Protein AF-A0A6I5CUV2-F1 (afdb_monomer_lite)

Structure (mmCIF, N/CA/C/O backbone):
data_AF-A0A6I5CUV2-F1
#
_entry.id   AF-A0A6I5CUV2-F1
#
loop_
_atom_site.group_PDB
_atom_site.id
_atom_site.type_symbol
_atom_site.label_atom_id
_atom_site.label_alt_id
_atom_site.label_comp_id
_atom_site.label_asym_id
_atom_site.label_entity_id
_atom_site.label_seq_id
_atom_site.pdbx_PDB_ins_code
_atom_site.Cartn_x
_atom_site.Cartn_y
_atom_site.Cartn_z
_atom_site.occupancy
_atom_site.B_iso_or_equiv
_atom_site.auth_seq_id
_atom_site.auth_comp_id
_atom_site.auth_asym_id
_atom_site.auth_atom_id
_atom_site.pdbx_PDB_model_num
ATOM 1 N N . MET A 1 1 ? -62.821 17.139 60.517 1.00 43.94 1 MET A N 1
ATOM 2 C CA . MET A 1 1 ? -62.681 17.788 59.188 1.00 43.94 1 MET A CA 1
ATOM 3 C C . MET A 1 1 ? -61.283 18.392 59.147 1.00 43.94 1 MET A C 1
ATOM 5 O O . MET A 1 1 ? -60.966 19.102 60.077 1.00 43.94 1 MET A O 1
ATOM 9 N N . SER A 1 2 ? -60.356 18.133 58.232 1.00 43.50 2 SER A N 1
ATOM 10 C CA . SER A 1 2 ? -60.383 17.485 56.928 1.00 43.50 2 SER A CA 1
ATOM 11 C C . SER A 1 2 ? -58.985 16.906 56.651 1.00 43.50 2 SER A C 1
ATOM 13 O O . SER A 1 2 ? -57.972 17.381 57.157 1.00 43.50 2 SER A O 1
ATOM 15 N N . THR A 1 3 ? -58.982 15.836 55.880 1.00 47.81 3 THR A N 1
ATOM 16 C CA . THR A 1 3 ? -57.927 14.875 55.561 1.00 47.81 3 THR A CA 1
ATOM 17 C C . THR A 1 3 ? -56.745 15.472 54.790 1.00 47.81 3 THR A C 1
ATOM 19 O O . THR A 1 3 ? -56.902 15.893 53.643 1.00 47.81 3 THR A O 1
ATOM 22 N N . ARG A 1 4 ? -55.528 15.411 55.354 1.00 49.62 4 ARG A N 1
ATOM 23 C CA . ARG A 1 4 ? -54.281 15.548 54.581 1.00 49.62 4 ARG A CA 1
ATOM 24 C C . ARG A 1 4 ? -53.985 14.199 53.924 1.00 49.62 4 ARG A C 1
ATOM 26 O O . ARG A 1 4 ? -53.403 13.309 54.533 1.00 49.62 4 ARG A O 1
ATOM 33 N N . SER A 1 5 ? -54.498 14.060 52.705 1.00 46.19 5 SER A N 1
ATOM 34 C CA . SER A 1 5 ? -54.334 12.918 51.807 1.00 46.19 5 SER A CA 1
ATOM 35 C C . SER A 1 5 ? -52.870 12.477 51.724 1.00 46.19 5 SER A C 1
ATOM 37 O O . SER A 1 5 ? -52.003 13.199 51.228 1.00 46.19 5 SER A O 1
ATOM 39 N N . ALA A 1 6 ? -52.606 11.283 52.247 1.00 54.56 6 ALA A N 1
ATOM 40 C CA . ALA A 1 6 ? -51.352 10.569 52.115 1.00 54.56 6 ALA A CA 1
ATOM 41 C C . ALA A 1 6 ? -51.245 9.993 50.697 1.00 54.56 6 ALA A C 1
ATOM 43 O O . ALA A 1 6 ? -51.484 8.809 50.486 1.00 54.56 6 ALA A O 1
ATOM 44 N N . ASN A 1 7 ? -50.874 10.814 49.714 1.00 50.97 7 ASN A N 1
ATOM 45 C CA . ASN A 1 7 ? -50.508 10.299 48.396 1.00 50.97 7 ASN A CA 1
ATOM 46 C C . ASN A 1 7 ? -49.015 9.949 48.384 1.00 50.97 7 ASN A C 1
ATOM 48 O O . ASN A 1 7 ? -48.178 10.635 47.801 1.00 50.97 7 ASN A O 1
ATOM 52 N N . ARG A 1 8 ? -48.673 8.896 49.133 1.00 48.69 8 ARG A N 1
ATOM 53 C CA . ARG A 1 8 ? -47.370 8.239 49.071 1.00 48.69 8 ARG A CA 1
ATOM 54 C C . ARG A 1 8 ? -47.488 7.177 47.989 1.00 48.69 8 ARG A C 1
ATOM 56 O O . ARG A 1 8 ? -47.772 6.019 48.278 1.00 48.69 8 ARG A O 1
ATOM 63 N N . THR A 1 9 ? -47.332 7.602 46.738 1.00 50.78 9 THR A N 1
ATOM 64 C CA . THR A 1 9 ? -47.214 6.707 45.589 1.00 50.78 9 THR A CA 1
ATOM 65 C C . THR A 1 9 ? -46.010 5.811 45.837 1.00 50.78 9 THR A C 1
ATOM 67 O O . THR A 1 9 ? -44.859 6.213 45.670 1.00 50.78 9 THR A O 1
ATOM 70 N N . ALA A 1 10 ? -46.284 4.606 46.323 1.00 46.06 10 ALA A N 1
ATOM 71 C CA . ALA A 1 10 ? -45.351 3.505 46.342 1.00 46.06 10 ALA A CA 1
ATOM 72 C C . ALA A 1 10 ? -45.021 3.179 44.882 1.00 46.06 10 ALA A C 1
ATOM 74 O O . ALA A 1 10 ? -45.701 2.391 44.231 1.00 46.06 10 ALA A O 1
ATOM 75 N N . ALA A 1 11 ? -43.998 3.838 44.343 1.00 50.94 11 ALA A N 1
ATOM 76 C CA . ALA A 1 11 ? -43.322 3.350 43.161 1.00 50.94 11 ALA A CA 1
ATOM 77 C C . ALA A 1 11 ? -42.659 2.033 43.572 1.00 50.94 11 ALA A C 1
ATOM 79 O O . ALA A 1 11 ? -41.586 2.024 44.172 1.00 50.94 11 ALA A O 1
ATOM 80 N N . MET A 1 12 ? -43.353 0.925 43.316 1.00 46.53 12 MET A N 1
ATOM 81 C CA . MET A 1 12 ? -42.751 -0.396 43.197 1.00 46.53 12 MET A CA 1
ATOM 82 C C . MET A 1 12 ? -41.531 -0.256 42.287 1.00 46.53 12 MET A C 1
ATOM 84 O O . MET A 1 12 ? -41.663 -0.139 41.070 1.00 46.53 12 MET A O 1
ATOM 88 N N . THR A 1 13 ? -40.337 -0.225 42.871 1.00 59.03 13 THR A N 1
ATOM 89 C CA . THR A 1 13 ? -39.085 -0.343 42.134 1.00 59.03 13 THR A CA 1
ATOM 90 C C . THR A 1 13 ? -39.061 -1.752 41.564 1.00 59.03 13 THR A C 1
ATOM 92 O O . THR A 1 13 ? -38.733 -2.718 42.249 1.00 59.03 13 THR A O 1
ATOM 95 N N . ASN A 1 14 ? -39.506 -1.882 40.315 1.00 59.41 14 ASN A N 1
ATOM 96 C CA . ASN A 1 14 ? -39.502 -3.144 39.602 1.00 59.41 14 ASN A CA 1
ATOM 97 C C . ASN A 1 14 ? -38.041 -3.634 39.505 1.00 59.41 14 ASN A C 1
ATOM 99 O O . ASN A 1 14 ? -37.196 -2.912 38.962 1.00 59.41 14 ASN A O 1
ATOM 103 N N . PRO A 1 15 ? -37.698 -4.833 40.000 1.00 58.72 15 PRO A N 1
ATOM 104 C CA . PRO A 1 15 ? -36.337 -5.358 39.889 1.00 58.72 15 PRO A CA 1
ATOM 105 C C . PRO A 1 15 ? -35.858 -5.466 38.428 1.00 58.72 15 PRO A C 1
ATOM 107 O O . PRO A 1 15 ? -34.653 -5.407 38.185 1.00 58.72 15 PRO A O 1
ATOM 110 N N . GLN A 1 16 ? -36.778 -5.534 37.452 1.00 60.22 16 GLN A N 1
ATOM 111 C CA . GLN A 1 16 ? -36.446 -5.567 36.021 1.00 60.22 16 GLN A CA 1
ATOM 112 C C . GLN A 1 16 ? -35.794 -4.263 35.531 1.00 60.22 16 GLN A C 1
ATOM 114 O O . GLN A 1 16 ? -34.788 -4.321 34.836 1.00 60.22 16 GLN A O 1
ATOM 119 N N . THR A 1 17 ? -36.241 -3.086 35.993 1.00 66.44 17 THR A N 1
ATOM 120 C CA . THR A 1 17 ? -35.652 -1.796 35.570 1.00 66.44 17 THR A CA 1
ATOM 121 C C . THR A 1 17 ? -34.172 -1.648 35.935 1.00 66.44 17 THR A C 1
ATOM 123 O O . THR A 1 17 ? -33.416 -1.031 35.188 1.00 66.44 17 THR A O 1
ATOM 126 N N . GLY A 1 18 ? -33.727 -2.227 37.056 1.00 77.00 18 GLY A N 1
ATOM 127 C CA . GLY A 1 18 ? -32.312 -2.218 37.441 1.00 77.00 18 GLY A CA 1
ATOM 128 C C . GLY A 1 18 ? -31.462 -3.166 36.590 1.00 77.00 18 GLY A C 1
ATOM 129 O O . GLY 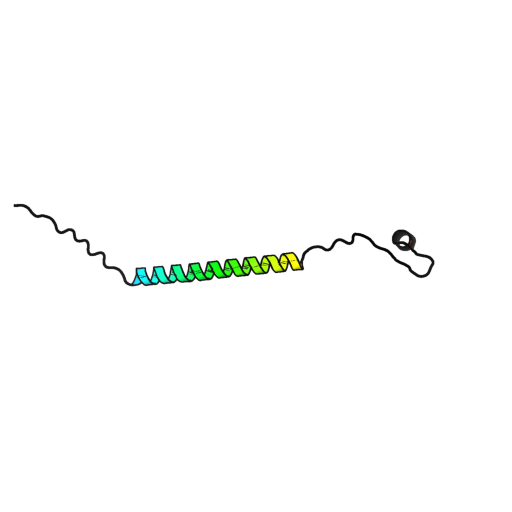A 1 18 ? -30.315 -2.852 36.272 1.00 77.00 18 GLY A O 1
ATOM 130 N N . THR A 1 19 ? -32.024 -4.310 36.196 1.00 88.50 19 THR A N 1
ATOM 131 C CA . THR A 1 19 ? -31.379 -5.283 35.302 1.00 88.50 19 THR A CA 1
ATOM 132 C C . THR A 1 19 ? -31.297 -4.751 33.871 1.00 88.50 19 THR A C 1
ATOM 134 O O . THR A 1 19 ? -30.222 -4.798 33.277 1.00 88.50 19 THR A O 1
ATOM 137 N N . ASP A 1 20 ? -32.367 -4.142 33.360 1.00 87.50 20 ASP A N 1
ATOM 138 C CA . ASP A 1 20 ? -32.406 -3.510 32.036 1.00 87.50 20 ASP A CA 1
ATOM 139 C C . ASP A 1 20 ? -31.396 -2.362 31.932 1.00 87.50 20 ASP A C 1
ATOM 141 O O . ASP A 1 20 ? -30.646 -2.267 30.962 1.00 87.50 20 ASP A O 1
ATOM 145 N N . GLN A 1 21 ? -31.295 -1.520 32.965 1.00 90.00 21 GLN A N 1
ATOM 146 C CA . GLN A 1 21 ? -30.292 -0.451 33.013 1.00 90.00 21 GLN A CA 1
ATOM 147 C C . GLN A 1 21 ? -28.860 -0.996 33.004 1.00 90.00 21 GLN A C 1
ATOM 149 O O . GLN A 1 21 ? -27.999 -0.448 32.313 1.00 90.00 21 GLN A O 1
ATOM 154 N N . LYS A 1 22 ? -28.597 -2.087 33.734 1.00 89.19 22 LYS A N 1
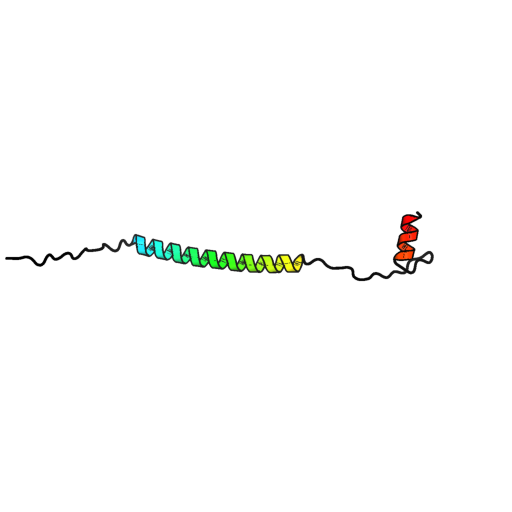ATOM 155 C CA . LYS A 1 22 ? -27.289 -2.758 33.723 1.00 89.19 22 LYS A CA 1
ATOM 156 C C . LYS A 1 22 ? -26.981 -3.365 32.356 1.00 89.19 22 LYS A C 1
ATOM 158 O O . LYS A 1 22 ? -25.857 -3.218 31.882 1.00 89.19 22 LYS A O 1
ATOM 163 N N . LEU A 1 23 ? -27.965 -3.986 31.706 1.00 94.81 23 LEU A N 1
ATOM 164 C CA . LEU A 1 23 ? -27.818 -4.557 30.368 1.00 94.81 23 LEU A CA 1
ATOM 165 C C . LEU A 1 23 ? -27.517 -3.469 29.330 1.00 94.81 23 LEU A C 1
ATOM 167 O O . LEU A 1 23 ? -26.573 -3.600 28.555 1.00 94.81 23 LEU A O 1
ATOM 171 N N . VAL A 1 24 ? -28.259 -2.361 29.361 1.00 94.31 24 VAL A N 1
ATOM 172 C CA . VAL A 1 24 ? -28.031 -1.207 28.479 1.00 94.31 24 VAL A CA 1
ATOM 173 C C . VAL A 1 24 ? -26.654 -0.588 28.725 1.00 94.31 24 VAL A C 1
ATOM 175 O O . VAL A 1 24 ? -25.960 -0.234 27.770 1.00 94.31 24 VAL A O 1
ATOM 178 N N . ALA A 1 25 ? -26.225 -0.475 29.984 1.00 95.38 25 ALA A N 1
ATOM 179 C CA . ALA A 1 25 ? -24.901 0.039 30.323 1.00 95.38 25 ALA A CA 1
ATOM 180 C C . ALA A 1 25 ? -23.779 -0.879 29.813 1.00 95.38 25 ALA A C 1
ATOM 182 O O . ALA A 1 25 ? -22.823 -0.389 29.207 1.00 95.38 25 ALA A O 1
ATOM 183 N N . ALA A 1 26 ? -23.918 -2.194 30.004 1.00 95.12 26 ALA A N 1
ATOM 184 C CA . ALA A 1 26 ? -22.972 -3.186 29.508 1.00 95.12 26 ALA A CA 1
ATOM 185 C C . ALA A 1 26 ? -22.894 -3.165 27.975 1.00 95.12 26 ALA A C 1
ATOM 187 O O . ALA A 1 26 ? -21.804 -3.044 27.421 1.00 95.12 26 ALA A O 1
ATOM 188 N N . LEU A 1 27 ? -24.041 -3.171 27.287 1.00 96.38 27 LEU A N 1
ATOM 189 C CA . LEU A 1 27 ? -24.093 -3.109 25.826 1.00 96.38 27 LEU A CA 1
ATOM 190 C C . LEU A 1 27 ? -23.451 -1.824 25.292 1.00 96.38 27 LEU A C 1
ATOM 192 O O . LEU A 1 27 ? -22.651 -1.879 24.361 1.00 96.38 27 LEU A O 1
ATOM 196 N N . ARG A 1 28 ? -23.742 -0.666 25.899 1.00 97.56 28 ARG A N 1
ATOM 197 C CA . ARG A 1 28 ? -23.115 0.609 25.520 1.00 97.56 28 ARG A CA 1
ATOM 198 C C . ARG A 1 28 ? -21.596 0.560 25.683 1.00 97.56 28 ARG A C 1
ATOM 200 O O . ARG A 1 28 ? -20.878 1.057 24.817 1.00 97.56 28 ARG A O 1
ATOM 207 N N . ALA A 1 29 ? -21.107 -0.024 26.777 1.00 97.69 29 ALA A N 1
ATOM 208 C CA . ALA A 1 29 ? -19.676 -0.187 27.006 1.00 97.69 29 ALA A CA 1
ATOM 209 C C . ALA A 1 29 ? -19.037 -1.089 25.936 1.00 97.69 29 ALA A C 1
ATOM 211 O O . ALA A 1 29 ? -18.020 -0.714 25.354 1.00 97.69 29 ALA A O 1
ATOM 212 N N . SER A 1 30 ? -19.667 -2.223 25.614 1.00 96.75 30 SER A N 1
ATOM 213 C CA . SER A 1 30 ? -19.191 -3.142 24.575 1.00 96.75 30 SER A CA 1
ATOM 214 C C . SER A 1 30 ? -19.198 -2.519 23.177 1.00 96.75 30 SER A C 1
ATOM 216 O O . SER A 1 30 ? -18.221 -2.662 22.443 1.00 96.75 30 SER A O 1
ATOM 218 N N . LEU A 1 31 ? -20.261 -1.798 22.800 1.00 97.50 31 LEU A N 1
ATOM 219 C CA . LEU A 1 31 ? -20.348 -1.124 21.499 1.00 97.50 31 LEU A CA 1
ATOM 220 C C . LEU A 1 31 ? -19.251 -0.067 21.339 1.00 97.50 31 LEU A C 1
ATOM 222 O O . LEU A 1 31 ? -18.583 -0.037 20.307 1.00 97.50 31 LEU A O 1
ATOM 226 N N . LYS A 1 32 ? -18.998 0.729 22.387 1.00 98.00 32 LYS A N 1
ATOM 227 C CA . LYS A 1 32 ? -17.908 1.716 22.399 1.00 98.00 32 LYS A CA 1
ATOM 228 C C . LYS A 1 32 ? -16.5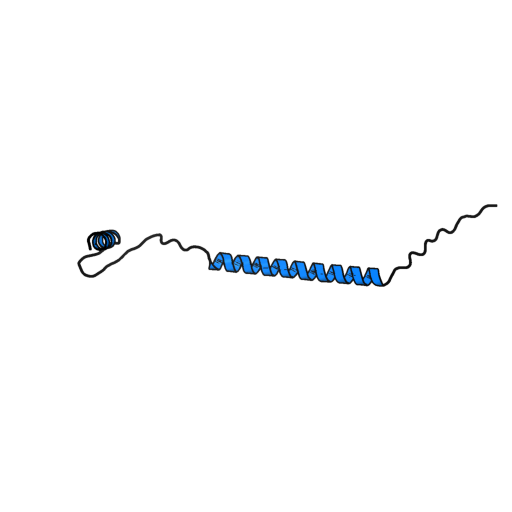44 1.065 22.167 1.00 98.00 32 LYS A C 1
ATOM 230 O O . LYS A 1 32 ? -15.700 1.628 21.472 1.00 98.00 32 LYS A O 1
ATOM 235 N N . GLU A 1 33 ? -16.319 -0.113 22.740 1.00 97.25 33 GLU A N 1
ATOM 236 C CA . GLU A 1 33 ? -15.063 -0.834 22.541 1.00 97.25 33 GLU A CA 1
ATOM 237 C C . GLU A 1 33 ? -14.936 -1.386 21.118 1.00 97.25 33 GLU A C 1
ATOM 239 O O . GLU A 1 33 ? -13.885 -1.267 20.489 1.00 97.25 33 GLU A O 1
ATOM 244 N N . ASN A 1 34 ? -16.029 -1.895 20.550 1.00 97.62 34 ASN A N 1
ATOM 245 C CA . ASN A 1 34 ? -16.033 -2.347 19.164 1.00 97.62 34 ASN A CA 1
ATOM 246 C C . ASN A 1 34 ? -15.736 -1.200 18.181 1.00 97.62 34 ASN A C 1
ATOM 248 O O . ASN A 1 34 ? -14.965 -1.374 17.238 1.00 97.62 34 ASN A O 1
ATOM 252 N N . GLU A 1 35 ? -16.296 -0.012 18.420 1.00 97.50 35 GLU A N 1
ATOM 253 C CA . GLU A 1 35 ? -16.020 1.185 17.617 1.00 97.50 35 GLU A CA 1
ATOM 254 C C . GLU A 1 35 ? -14.544 1.590 17.661 1.00 97.50 35 GLU A C 1
ATOM 256 O O . GLU A 1 35 ? -13.965 1.898 16.615 1.00 97.50 35 GLU A O 1
ATOM 261 N N . ARG A 1 36 ? -13.918 1.546 18.845 1.00 96.69 36 ARG A N 1
ATOM 262 C CA . ARG A 1 36 ? -12.482 1.825 19.011 1.00 96.69 36 ARG A CA 1
ATOM 263 C C . ARG A 1 36 ? -11.622 0.858 18.214 1.00 96.69 36 ARG A C 1
ATOM 265 O O . ARG A 1 36 ? -10.753 1.301 17.466 1.00 96.69 36 ARG A O 1
ATOM 272 N N . LEU A 1 37 ? -11.891 -0.440 18.331 1.00 95.94 37 LEU A N 1
ATOM 273 C CA . LEU A 1 37 ? -11.158 -1.471 17.597 1.00 95.94 37 LEU A CA 1
ATOM 274 C C . LEU A 1 37 ? -11.308 -1.291 16.086 1.00 95.94 37 LEU A C 1
ATOM 276 O O . LEU A 1 37 ? -10.317 -1.293 15.359 1.00 95.94 37 LEU A O 1
ATOM 280 N N . ARG A 1 38 ? -12.532 -1.037 15.608 1.00 96.69 38 ARG A N 1
ATOM 281 C CA . ARG A 1 38 ? -12.781 -0.751 14.187 1.00 96.69 38 ARG A CA 1
ATOM 282 C C . ARG A 1 38 ? -12.031 0.490 13.713 1.00 96.69 38 ARG A C 1
ATOM 284 O O . ARG A 1 38 ? -11.508 0.490 12.605 1.00 96.69 38 ARG A O 1
ATOM 291 N N . ALA A 1 39 ? -11.980 1.547 14.522 1.00 96.81 39 ALA A N 1
ATOM 292 C CA . ALA A 1 39 ? -11.217 2.745 14.187 1.00 96.81 39 ALA A CA 1
ATOM 293 C C . ALA A 1 39 ? -9.714 2.456 14.103 1.00 96.81 39 ALA A C 1
ATOM 295 O O . ALA A 1 39 ? -9.050 2.976 13.211 1.00 96.81 39 ALA A O 1
ATOM 296 N N . HIS A 1 40 ? -9.190 1.612 14.992 1.00 96.88 40 HIS A N 1
ATOM 297 C CA . HIS A 1 40 ? -7.793 1.201 14.954 1.00 96.88 40 HIS A CA 1
ATOM 298 C C . HIS A 1 40 ? -7.473 0.368 13.706 1.00 96.88 40 HIS A C 1
ATOM 300 O O . HIS A 1 40 ? -6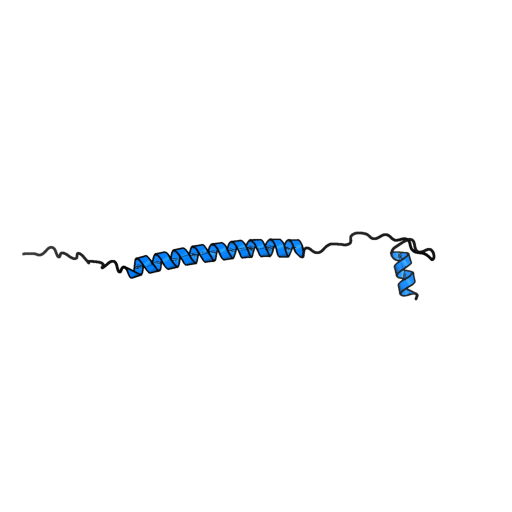.537 0.701 12.987 1.00 96.88 40 HIS A O 1
ATOM 306 N N . HIS A 1 41 ? -8.295 -0.639 13.394 1.00 96.62 41 HIS A N 1
ATOM 307 C CA . HIS A 1 41 ? -8.126 -1.454 12.187 1.00 96.62 41 HIS A CA 1
ATOM 308 C C . HIS A 1 41 ? -8.160 -0.609 10.917 1.00 96.62 41 HIS A C 1
ATOM 310 O O . HIS A 1 41 ? -7.271 -0.743 10.088 1.00 96.62 41 HIS A O 1
ATOM 316 N N . ARG A 1 42 ? -9.117 0.324 10.798 1.00 96.69 42 ARG A N 1
ATOM 317 C CA . ARG A 1 42 ? -9.177 1.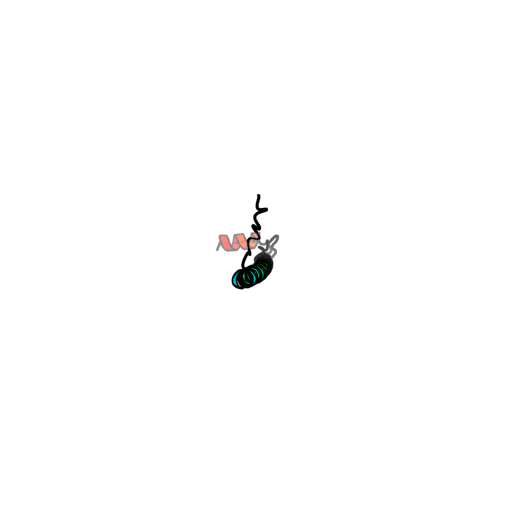223 9.636 1.00 96.69 42 ARG A CA 1
ATOM 318 C C . ARG A 1 42 ? -7.880 2.005 9.433 1.00 96.69 42 ARG A C 1
ATOM 320 O O . ARG A 1 42 ? -7.449 2.134 8.300 1.00 96.69 42 ARG A O 1
ATOM 327 N N . ARG A 1 43 ? -7.254 2.494 10.510 1.00 95.81 43 ARG A N 1
ATOM 328 C CA . ARG A 1 43 ? -5.977 3.224 10.416 1.00 95.81 43 ARG A CA 1
ATOM 329 C C . ARG A 1 43 ? -4.837 2.330 9.942 1.00 95.81 43 ARG A C 1
ATOM 331 O O . ARG A 1 43 ? -4.016 2.775 9.153 1.00 95.81 43 ARG A O 1
ATOM 338 N N . LEU A 1 44 ? -4.778 1.092 10.434 1.00 95.25 44 LEU A N 1
ATOM 339 C CA . LEU A 1 44 ? -3.770 0.128 9.994 1.00 95.25 44 LEU A CA 1
ATOM 340 C C . LEU A 1 44 ? -3.974 -0.254 8.527 1.00 95.25 44 LEU A C 1
ATOM 342 O O . LEU A 1 44 ? -3.007 -0.274 7.776 1.00 95.25 44 LEU A O 1
ATOM 346 N N . ASP A 1 45 ? -5.217 -0.501 8.113 1.00 96.06 45 ASP A N 1
ATOM 347 C CA . ASP A 1 45 ? -5.553 -0.809 6.722 1.00 96.06 45 ASP A CA 1
ATOM 348 C C . ASP A 1 45 ? -5.235 0.364 5.786 1.00 96.06 45 ASP A C 1
ATOM 350 O O . ASP A 1 45 ? -4.716 0.146 4.695 1.00 96.06 45 ASP A O 1
ATOM 354 N N . GLU A 1 46 ? -5.529 1.601 6.198 1.00 96.06 46 GLU A N 1
ATOM 355 C CA . GLU A 1 46 ? -5.203 2.815 5.443 1.00 96.06 46 GLU A CA 1
ATOM 356 C C . GLU A 1 46 ? -3.690 2.982 5.286 1.00 96.06 46 GLU A C 1
ATOM 358 O O . GLU A 1 46 ? -3.216 3.143 4.166 1.00 96.06 46 GLU A O 1
ATOM 363 N N . ALA A 1 47 ? -2.928 2.839 6.374 1.00 94.19 47 ALA A N 1
ATOM 364 C CA . ALA A 1 47 ? -1.468 2.885 6.329 1.00 94.19 47 ALA A CA 1
ATOM 365 C C . ALA A 1 47 ? -0.877 1.753 5.471 1.00 94.19 47 ALA A C 1
ATOM 367 O O . ALA A 1 47 ? 0.056 1.966 4.704 1.00 94.19 47 ALA A O 1
ATOM 368 N N . ALA A 1 48 ? -1.435 0.543 5.554 1.00 95.56 48 ALA A N 1
ATOM 369 C CA . ALA A 1 48 ? -0.979 -0.597 4.761 1.00 95.56 48 ALA A CA 1
ATOM 370 C C . ALA A 1 48 ? -1.310 -0.462 3.265 1.00 95.56 48 ALA A C 1
ATOM 372 O O . ALA A 1 48 ? -0.668 -1.103 2.434 1.00 95.56 48 ALA A O 1
ATOM 373 N N . ARG A 1 49 ? -2.326 0.336 2.918 1.00 95.62 49 ARG A N 1
ATOM 374 C CA . ARG A 1 49 ? -2.766 0.594 1.538 1.00 95.62 49 ARG A CA 1
ATOM 375 C C . ARG A 1 49 ? -2.361 1.977 1.039 1.00 95.62 49 ARG A C 1
ATOM 377 O O . ARG A 1 49 ? -2.876 2.412 0.009 1.00 95.62 49 ARG A O 1
ATOM 384 N N . GLU A 1 50 ? -1.465 2.657 1.745 1.00 95.12 50 GLU A N 1
ATOM 385 C CA . GLU A 1 50 ? -0.948 3.952 1.326 1.00 95.12 50 GLU A CA 1
ATOM 386 C C . GLU A 1 50 ? -0.240 3.806 -0.037 1.00 95.12 50 GLU A C 1
ATOM 388 O O . GLU A 1 50 ? 0.693 3.005 -0.166 1.00 95.12 50 GLU A O 1
ATOM 393 N N . PRO A 1 51 ? -0.683 4.521 -1.090 1.00 95.50 51 PRO A N 1
ATOM 394 C CA . PRO A 1 51 ? -0.066 4.414 -2.406 1.00 95.50 51 PRO A CA 1
ATOM 395 C C . PRO A 1 51 ? 1.384 4.908 -2.396 1.00 95.50 51 PRO A C 1
ATOM 397 O O . PRO A 1 51 ? 1.668 6.020 -1.955 1.00 95.50 51 PRO A O 1
ATOM 400 N N . VAL A 1 52 ? 2.300 4.118 -2.961 1.00 93.00 52 VAL A N 1
ATOM 401 C CA . VAL A 1 52 ? 3.710 4.509 -3.111 1.00 93.00 52 VAL A CA 1
ATOM 402 C C . VAL A 1 52 ? 3.926 5.161 -4.473 1.00 93.00 52 VAL A C 1
ATOM 404 O O . VAL A 1 52 ? 3.686 4.549 -5.514 1.00 93.00 52 VAL A O 1
ATOM 407 N N . ALA A 1 53 ? 4.420 6.397 -4.475 1.00 96.69 53 ALA A N 1
ATOM 408 C CA . ALA A 1 53 ? 4.778 7.102 -5.699 1.00 96.69 53 ALA A CA 1
ATOM 409 C C . ALA A 1 53 ? 6.181 6.700 -6.189 1.00 96.69 53 ALA A C 1
ATOM 411 O O . ALA A 1 53 ? 7.165 6.818 -5.458 1.00 96.69 53 ALA A O 1
ATOM 412 N N . VAL A 1 54 ? 6.292 6.293 -7.458 1.00 94.44 54 VAL A N 1
ATOM 413 C CA . VAL A 1 54 ? 7.587 6.174 -8.146 1.00 94.44 54 VAL A CA 1
ATOM 414 C C . VAL A 1 54 ? 7.984 7.562 -8.640 1.00 94.44 54 VAL A C 1
ATOM 416 O O . VAL A 1 54 ? 7.475 8.041 -9.648 1.00 94.44 54 VAL A O 1
ATOM 419 N N . VAL A 1 55 ? 8.866 8.233 -7.900 1.00 97.50 55 VAL A N 1
ATOM 420 C CA . VAL A 1 55 ? 9.254 9.629 -8.180 1.00 97.50 55 VAL A CA 1
ATOM 421 C C . VAL A 1 55 ? 10.387 9.762 -9.196 1.00 97.50 55 VAL A C 1
ATOM 423 O O . VAL A 1 55 ? 10.556 10.817 -9.799 1.00 97.50 55 VAL A O 1
ATOM 426 N N . ALA A 1 56 ? 11.178 8.707 -9.374 1.00 95.88 56 ALA A N 1
ATOM 427 C CA . ALA A 1 56 ? 12.281 8.666 -10.319 1.00 95.88 56 ALA A CA 1
ATOM 428 C C . ALA A 1 56 ? 12.604 7.219 -10.697 1.00 95.88 56 ALA A C 1
ATOM 430 O O . ALA A 1 56 ? 12.348 6.286 -9.933 1.00 95.88 56 ALA A O 1
ATOM 431 N N . MET A 1 57 ? 13.207 7.049 -11.869 1.00 94.88 57 MET A N 1
ATOM 432 C CA . MET A 1 57 ? 13.700 5.772 -12.371 1.00 94.88 57 MET A CA 1
ATOM 433 C C . MET A 1 57 ? 15.064 5.982 -13.024 1.00 94.88 57 MET A C 1
ATOM 435 O O . MET A 1 57 ? 15.333 7.029 -13.607 1.00 94.88 57 MET A O 1
ATOM 439 N N . ALA A 1 58 ? 15.922 4.972 -12.945 1.00 95.69 58 ALA A N 1
ATOM 440 C CA . ALA A 1 58 ? 17.182 4.913 -13.669 1.00 95.69 58 ALA A CA 1
ATOM 441 C C . ALA A 1 58 ? 17.466 3.454 -14.020 1.00 95.69 58 ALA A C 1
ATOM 443 O O . ALA A 1 58 ? 17.106 2.548 -13.266 1.00 95.69 58 ALA A O 1
ATOM 444 N N . CYS A 1 59 ? 18.105 3.212 -15.161 1.00 94.25 59 CYS A N 1
ATOM 445 C CA . CYS A 1 59 ? 18.404 1.858 -15.603 1.00 94.25 59 CYS A CA 1
ATOM 446 C C . CYS A 1 59 ? 19.661 1.796 -16.464 1.00 94.25 59 CYS A C 1
ATOM 448 O O . CYS A 1 59 ? 20.073 2.777 -17.079 1.00 94.25 59 CYS A O 1
ATOM 450 N N . ARG A 1 60 ? 20.250 0.602 -16.543 1.00 96.31 60 ARG A N 1
ATOM 451 C CA . ARG A 1 60 ? 21.334 0.295 -17.470 1.00 96.31 60 ARG A CA 1
ATOM 452 C C . ARG A 1 60 ? 21.162 -1.128 -17.972 1.00 96.31 60 ARG A C 1
ATOM 454 O O . ARG A 1 60 ? 21.334 -2.070 -17.201 1.00 96.31 60 ARG A O 1
ATOM 461 N N . PHE A 1 61 ? 20.858 -1.273 -19.254 1.00 94.00 61 PHE A N 1
ATOM 462 C CA . PHE A 1 61 ? 20.647 -2.569 -19.890 1.00 94.00 61 PHE A CA 1
ATOM 463 C C . PHE A 1 61 ? 21.681 -2.817 -21.003 1.00 94.00 61 PHE A C 1
ATOM 465 O O . PHE A 1 61 ? 22.331 -1.877 -21.476 1.00 94.00 61 PHE A O 1
ATOM 472 N N . PRO A 1 62 ? 21.889 -4.081 -21.417 1.00 92.44 62 PRO A N 1
ATOM 473 C CA . PRO A 1 62 ? 22.647 -4.401 -22.626 1.00 92.44 62 PRO A CA 1
ATOM 474 C C . PRO A 1 62 ? 22.054 -3.719 -23.871 1.00 92.44 62 PRO A C 1
ATOM 476 O O . PRO A 1 62 ? 20.898 -3.309 -23.870 1.00 92.44 62 PRO A O 1
ATOM 479 N N . GLY A 1 63 ? 22.845 -3.584 -24.940 1.00 87.94 63 GLY A N 1
ATOM 480 C CA . GLY A 1 63 ? 22.388 -2.920 -26.172 1.00 87.94 63 GLY A CA 1
ATOM 481 C C . GLY A 1 63 ? 22.448 -1.387 -26.139 1.00 87.94 63 GLY A C 1
ATOM 482 O O . GLY A 1 63 ? 21.941 -0.738 -27.041 1.00 87.94 63 GLY A O 1
ATOM 483 N N . GLY A 1 64 ? 23.099 -0.798 -25.129 1.00 92.00 64 GLY A N 1
ATOM 484 C CA . GLY A 1 64 ? 23.372 0.645 -25.077 1.00 92.00 64 GLY A CA 1
ATOM 485 C C . GLY A 1 64 ? 22.313 1.494 -24.367 1.00 92.00 64 GLY A C 1
ATOM 486 O O . GLY A 1 64 ? 22.509 2.701 -24.250 1.00 92.00 64 GLY A O 1
ATOM 487 N N . VAL A 1 65 ? 21.256 0.881 -23.831 1.00 96.19 65 VAL A N 1
ATOM 488 C CA . VAL A 1 65 ? 20.173 1.558 -23.099 1.00 96.19 65 VAL A CA 1
ATOM 489 C C . VAL A 1 65 ? 20.658 2.017 -21.720 1.00 96.19 65 VAL A C 1
ATOM 491 O O . VAL A 1 65 ? 21.024 1.193 -20.871 1.00 96.19 65 VAL A O 1
ATOM 494 N N . ARG A 1 66 ? 20.672 3.334 -21.479 1.00 96.81 66 ARG A N 1
ATOM 495 C CA . ARG A 1 66 ? 21.209 3.933 -20.237 1.00 96.81 66 ARG A CA 1
ATOM 496 C C . ARG A 1 66 ? 20.240 4.877 -19.527 1.00 96.81 66 ARG A C 1
ATOM 498 O O . ARG A 1 66 ? 20.618 5.488 -18.529 1.00 96.81 66 ARG A O 1
ATOM 505 N N . SER A 1 67 ? 19.016 4.992 -20.022 1.00 96.56 67 SER A N 1
ATOM 506 C CA . SER A 1 67 ? 17.970 5.815 -19.427 1.00 96.56 67 SER A CA 1
ATOM 507 C C . SER A 1 67 ? 16.593 5.162 -19.596 1.00 96.56 67 SER A C 1
ATOM 509 O O . SER A 1 67 ? 16.414 4.320 -20.486 1.00 96.56 67 SER A O 1
ATOM 511 N N . PRO A 1 68 ? 15.609 5.536 -18.760 1.00 96.31 68 PRO A N 1
ATOM 512 C CA . PRO A 1 68 ? 14.217 5.148 -18.971 1.00 96.31 68 PRO A CA 1
ATOM 513 C C . PRO A 1 68 ? 13.688 5.561 -20.354 1.00 96.31 68 PRO A C 1
ATOM 515 O O . PRO A 1 68 ? 12.904 4.826 -20.949 1.00 96.31 68 PRO A O 1
ATOM 518 N N . GLU A 1 69 ? 14.141 6.693 -20.899 1.00 95.19 69 GLU A N 1
ATOM 519 C CA . GLU A 1 69 ? 13.749 7.174 -22.228 1.00 95.19 69 GLU A CA 1
ATOM 520 C C . GLU A 1 69 ? 14.295 6.285 -23.351 1.00 95.19 69 GLU A C 1
ATOM 522 O O . GLU A 1 69 ? 13.570 5.997 -24.302 1.00 95.19 69 GLU A O 1
ATOM 527 N N . ASP A 1 70 ? 15.550 5.835 -23.242 1.00 95.31 70 ASP A N 1
ATOM 528 C CA . ASP A 1 70 ? 16.154 4.891 -24.190 1.00 95.31 70 ASP A CA 1
ATOM 529 C C . ASP A 1 70 ? 15.383 3.563 -24.181 1.00 95.31 70 ASP A C 1
ATOM 531 O O . ASP A 1 70 ? 15.093 2.997 -25.235 1.00 95.31 70 ASP A O 1
ATOM 535 N N . LEU A 1 71 ? 15.013 3.083 -22.985 1.00 94.69 71 LEU A N 1
ATOM 536 C CA . LEU A 1 71 ? 14.207 1.872 -22.827 1.00 94.69 71 LEU A CA 1
ATOM 537 C C . LEU A 1 71 ? 12.839 2.044 -23.491 1.00 94.69 71 LEU A C 1
ATOM 539 O O . LEU A 1 71 ? 12.380 1.148 -24.195 1.00 94.69 71 LEU A O 1
ATOM 543 N N . TRP A 1 72 ? 12.189 3.186 -23.269 1.00 94.75 72 TRP A N 1
ATOM 544 C CA . TRP A 1 72 ? 10.864 3.436 -23.821 1.00 94.75 72 TRP A CA 1
ATOM 545 C C . TRP A 1 72 ? 10.872 3.476 -25.350 1.00 94.75 72 TRP A C 1
ATOM 547 O O . TRP A 1 72 ? 9.981 2.902 -25.972 1.00 94.75 72 TRP A O 1
ATOM 557 N N . ARG A 1 73 ? 11.898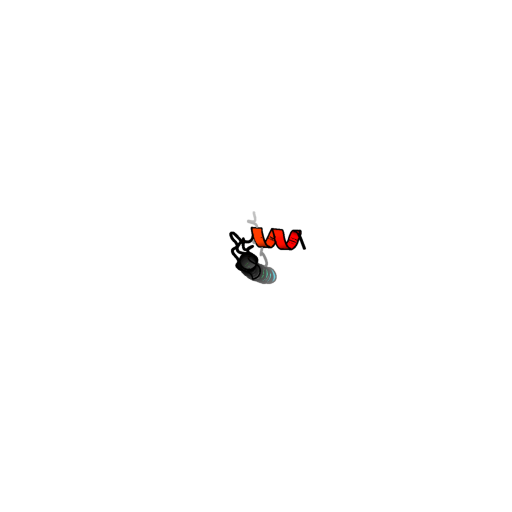 4.085 -25.964 1.00 94.50 73 ARG A N 1
ATOM 558 C CA . ARG A 1 73 ? 12.072 4.052 -27.426 1.00 94.50 73 ARG A CA 1
ATOM 559 C C . ARG A 1 73 ? 12.229 2.630 -27.939 1.00 94.50 73 ARG A C 1
ATOM 561 O O . ARG A 1 73 ? 11.512 2.254 -28.853 1.00 94.50 73 ARG A O 1
ATOM 568 N N . LEU A 1 74 ? 13.088 1.829 -27.306 1.00 93.38 74 LEU A N 1
ATOM 569 C CA . LEU A 1 74 ? 13.296 0.436 -27.701 1.00 93.38 74 LEU A CA 1
ATOM 570 C C . LEU A 1 74 ? 11.986 -0.370 -27.668 1.00 93.38 74 LEU A C 1
ATOM 572 O O . LEU A 1 74 ? 11.675 -1.073 -28.620 1.00 93.38 74 LEU A O 1
ATOM 576 N N . VAL A 1 75 ? 11.196 -0.239 -26.596 1.00 94.38 75 VAL A N 1
ATOM 577 C CA . VAL A 1 75 ? 9.904 -0.939 -26.457 1.00 94.38 75 VAL A CA 1
ATOM 578 C C . VAL A 1 75 ? 8.877 -0.461 -27.488 1.00 94.38 75 VAL A C 1
ATOM 580 O O . VAL A 1 75 ? 8.060 -1.257 -27.946 1.00 94.38 75 VAL A O 1
ATOM 583 N N . ALA A 1 76 ? 8.896 0.825 -27.842 1.00 96.38 76 ALA A N 1
ATOM 584 C CA . ALA A 1 76 ? 7.989 1.392 -28.833 1.00 96.38 76 ALA A CA 1
ATOM 585 C C . ALA A 1 76 ? 8.373 1.031 -30.280 1.00 96.38 76 ALA A C 1
ATOM 587 O O . ALA A 1 76 ? 7.488 0.934 -31.129 1.00 96.38 76 ALA A O 1
ATOM 588 N N . GLU A 1 77 ? 9.669 0.866 -30.559 1.00 92.88 77 GLU A N 1
ATOM 589 C CA . GLU A 1 77 ? 10.212 0.585 -31.894 1.00 92.88 77 GLU A CA 1
ATOM 590 C C . GLU A 1 77 ? 10.222 -0.916 -32.243 1.00 92.88 77 GLU A C 1
ATOM 592 O O . GLU A 1 77 ? 10.024 -1.230 -33.416 1.00 92.88 77 GLU A O 1
ATOM 597 N N . GLY A 1 78 ? 10.343 -1.816 -31.252 1.00 75.44 78 GLY A N 1
ATOM 598 C CA . GLY A 1 78 ? 10.156 -3.272 -31.403 1.00 75.44 78 GLY A CA 1
ATOM 599 C C . GLY A 1 78 ? 11.344 -4.028 -31.986 1.00 75.44 78 GLY A C 1
ATOM 600 O O . GLY A 1 78 ? 11.413 -4.150 -33.228 1.00 75.44 78 GLY A O 1
#

pLDDT: mean 85.19, std 18.16, range [43.5, 98.0]

Sequence (78 aa):
MSTRSANRTAAMTNPQTGTDQKLVAALRASLKENERLRAHHRRLDEAAREPVAVVAMACRFPGGVRSPEDLWRLVAEG

Foldseek 3Di:
DDDPDPPPPPPPPPPVVVVVVVVVVVVVVVVVVVVVVVVVVVVVVCVVPPDDDPPDDFDDDPPGDTGPVSVVCVVVVD

Radius of gyration: 36.58 Å; chains: 1; bounding box: 86×23×91 Å

Secondary structure (DSSP, 8-state):
--------------HHHHHHHHHHHHHHHHHHHHHHHHHHHHHHHHHHTPPPP--------GGG--SHHHHHHHHHH-